Protein AF-A0A3A4YTL7-F1 (afdb_monomer)

Secondary structure (DSSP, 8-state):
---S-SS----HHHHHHHHHHHHHHHHHHHHHHHHHHHHHHHHHT-TTSHHHHHHHHHHHHHHHHHHHS-TTSHHHHHHHHHHHHHHHHHHHHHHHHHHSSS-PPPTTHHHHHHHHHHHHHHHHHHHHHHHHHHHHHHHHHHHH--

Structure (mmCIF, N/CA/C/O backbone):
data_AF-A0A3A4YTL7-F1
#
_entry.id   AF-A0A3A4YTL7-F1
#
loop_
_atom_site.group_PDB
_atom_site.id
_atom_site.type_symbol
_atom_site.label_atom_id
_atom_site.label_alt_id
_atom_site.label_comp_id
_atom_site.label_asym_id
_atom_site.label_entity_id
_atom_site.label_seq_id
_atom_site.pdbx_PDB_ins_code
_atom_site.Cartn_x
_atom_site.Cartn_y
_atom_site.Cartn_z
_atom_site.occupancy
_atom_site.B_iso_or_equiv
_atom_site.auth_seq_id
_atom_site.auth_comp_id
_atom_site.auth_asym_id
_atom_site.auth_atom_id
_atom_site.pdbx_PDB_model_num
ATOM 1 N N . MET A 1 1 ? 16.744 -13.773 -14.427 1.00 38.44 1 MET A N 1
ATOM 2 C CA . MET A 1 1 ? 15.787 -13.956 -13.316 1.00 38.44 1 MET A CA 1
ATOM 3 C C . MET A 1 1 ? 14.440 -13.480 -13.818 1.00 38.44 1 MET A C 1
ATOM 5 O O . MET A 1 1 ? 14.291 -12.290 -14.053 1.00 38.44 1 MET A O 1
ATOM 9 N N . GLY A 1 2 ? 13.539 -14.405 -14.153 1.00 38.12 2 GLY A N 1
ATOM 10 C CA . GLY A 1 2 ? 12.247 -14.048 -14.737 1.00 38.12 2 GLY A CA 1
ATOM 11 C C . GLY A 1 2 ? 11.439 -13.233 -13.739 1.00 38.12 2 GLY A C 1
ATOM 12 O O . GLY A 1 2 ? 11.325 -13.642 -12.583 1.00 38.12 2 GLY A O 1
ATOM 13 N N . LEU A 1 3 ? 10.910 -12.087 -14.178 1.00 46.84 3 LEU A N 1
ATOM 14 C CA . LEU A 1 3 ? 9.823 -11.418 -13.473 1.00 46.84 3 LEU A CA 1
ATOM 15 C C . LEU A 1 3 ? 8.812 -12.497 -13.082 1.00 46.84 3 LEU A C 1
ATOM 17 O O . LEU A 1 3 ? 8.418 -13.297 -13.932 1.00 46.84 3 LEU A O 1
ATOM 21 N N . GLY A 1 4 ? 8.527 -12.583 -11.781 1.00 47.72 4 GLY A N 1
ATOM 22 C CA . GLY A 1 4 ? 7.763 -13.668 -11.179 1.00 47.72 4 GLY A CA 1
ATOM 23 C C . GLY A 1 4 ? 6.532 -14.024 -12.003 1.00 47.72 4 GLY A C 1
ATOM 24 O O . GLY A 1 4 ? 5.932 -13.150 -12.626 1.00 47.72 4 GLY A O 1
ATOM 25 N N . SER A 1 5 ? 6.216 -15.322 -12.016 1.00 46.78 5 SER A N 1
ATOM 26 C CA . SER A 1 5 ? 5.080 -15.945 -12.699 1.00 46.78 5 SER A CA 1
ATOM 27 C C . SER A 1 5 ? 3.946 -14.961 -12.987 1.00 46.78 5 SER A C 1
ATOM 29 O O . SER A 1 5 ? 3.479 -14.296 -12.063 1.00 46.78 5 SER A O 1
ATOM 31 N N . ALA A 1 6 ? 3.482 -14.945 -14.236 1.00 54.69 6 ALA A N 1
ATOM 32 C CA . ALA A 1 6 ? 2.361 -14.191 -14.805 1.00 54.69 6 ALA A CA 1
ATOM 33 C C . ALA A 1 6 ? 0.988 -14.360 -14.097 1.00 54.69 6 ALA A C 1
ATOM 35 O O . ALA A 1 6 ? -0.069 -14.136 -14.682 1.00 54.69 6 ALA A O 1
ATOM 36 N N . VAL A 1 7 ? 0.989 -14.807 -12.846 1.00 62.38 7 VAL A N 1
ATOM 37 C CA . VAL A 1 7 ? -0.162 -15.047 -11.999 1.00 62.38 7 VAL A CA 1
ATOM 38 C C . VAL A 1 7 ? -0.387 -13.796 -11.143 1.00 62.38 7 VAL A C 1
ATOM 40 O O . VAL A 1 7 ? 0.536 -13.354 -10.449 1.00 62.38 7 VAL A O 1
ATOM 43 N N . PRO A 1 8 ? -1.592 -13.203 -11.164 1.00 67.38 8 PRO A N 1
ATOM 44 C CA . PRO A 1 8 ? -1.922 -12.100 -10.275 1.00 67.38 8 PRO A CA 1
ATOM 45 C C . PRO A 1 8 ? -1.794 -12.567 -8.822 1.00 67.38 8 PRO A C 1
ATOM 47 O O . PRO A 1 8 ? -2.476 -13.493 -8.392 1.00 67.38 8 PRO A O 1
ATOM 50 N N . ASN A 1 9 ? -0.895 -11.927 -8.076 1.00 82.00 9 ASN A N 1
ATOM 51 C CA . ASN A 1 9 ? -0.659 -12.211 -6.665 1.00 82.00 9 ASN A CA 1
ATOM 52 C C . ASN A 1 9 ? -1.158 -11.046 -5.803 1.00 82.00 9 ASN A C 1
ATOM 54 O O . ASN A 1 9 ? -1.129 -9.886 -6.230 1.00 82.00 9 ASN A O 1
ATOM 58 N N . ILE A 1 10 ? -1.598 -11.373 -4.593 1.00 85.94 10 ILE A N 1
ATOM 59 C CA . ILE A 1 10 ? -2.079 -10.424 -3.596 1.00 85.94 10 ILE A CA 1
ATOM 60 C C . ILE A 1 10 ? -0.893 -9.598 -3.108 1.00 85.94 10 ILE A C 1
ATOM 62 O O . ILE A 1 10 ? 0.115 -10.137 -2.648 1.00 85.94 10 ILE A O 1
ATOM 66 N N . ASP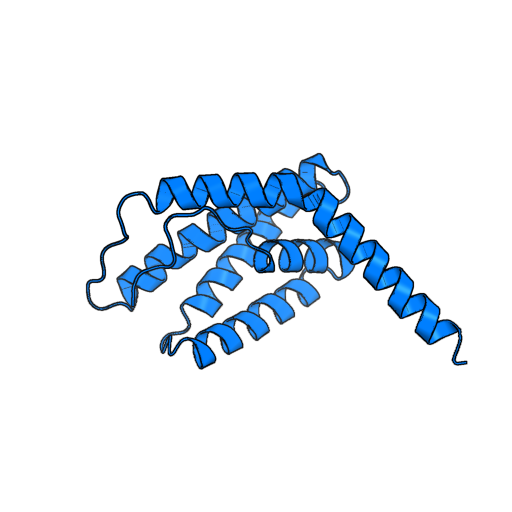 A 1 11 ? -1.016 -8.277 -3.176 1.00 89.81 11 ASP A N 1
ATOM 67 C CA . ASP A 1 11 ? -0.012 -7.383 -2.618 1.00 89.81 11 ASP A CA 1
ATOM 68 C C . ASP A 1 11 ? -0.275 -7.171 -1.122 1.00 89.81 11 ASP A C 1
ATOM 70 O O . ASP A 1 11 ? -0.904 -6.205 -0.680 1.00 89.81 11 ASP A O 1
ATOM 74 N N . VAL A 1 12 ? 0.232 -8.120 -0.338 1.00 90.38 12 VAL A N 1
ATOM 75 C C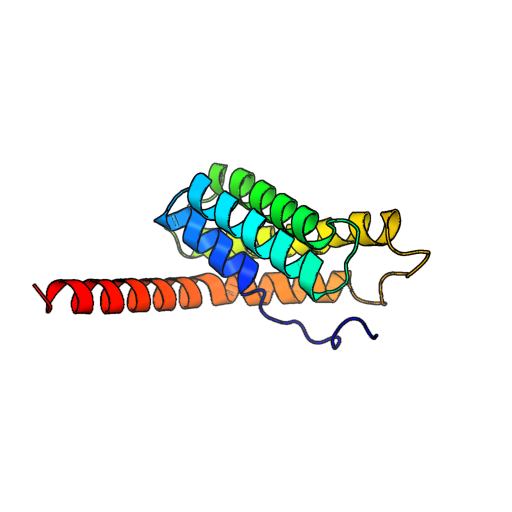A . VAL A 1 12 ? 0.131 -8.115 1.126 1.00 90.38 12 VAL A CA 1
ATOM 76 C C . VAL A 1 12 ? 0.789 -6.872 1.726 1.00 90.38 12 VAL A C 1
ATOM 78 O O . VAL A 1 12 ? 0.330 -6.357 2.741 1.00 90.38 12 VAL A O 1
ATOM 81 N N . VAL A 1 13 ? 1.837 -6.341 1.097 1.00 92.06 13 VAL A N 1
ATOM 82 C CA . VAL A 1 13 ? 2.564 -5.192 1.642 1.00 92.06 13 VAL A CA 1
ATOM 83 C C . VAL A 1 13 ? 1.759 -3.905 1.488 1.00 92.06 13 VAL A C 1
ATOM 85 O O . VAL A 1 13 ? 1.674 -3.128 2.438 1.00 92.06 13 VAL A O 1
ATOM 88 N N . ALA A 1 14 ? 1.116 -3.688 0.339 1.00 92.06 14 ALA A N 1
ATOM 89 C CA . ALA A 1 14 ? 0.187 -2.571 0.172 1.00 92.06 14 ALA A CA 1
ATOM 90 C C . ALA A 1 14 ? -1.009 -2.673 1.127 1.00 92.06 14 ALA A C 1
ATOM 92 O O . ALA A 1 14 ? -1.429 -1.662 1.692 1.00 92.06 14 ALA A O 1
ATOM 93 N N . LEU A 1 15 ? -1.511 -3.891 1.359 1.00 94.12 15 LEU A N 1
ATOM 94 C CA . LEU A 1 15 ? -2.572 -4.149 2.331 1.00 94.12 15 LEU A CA 1
ATOM 95 C C . LEU A 1 15 ? -2.130 -3.763 3.751 1.00 94.12 15 LEU A C 1
ATOM 97 O O . LEU A 1 15 ? -2.846 -3.025 4.428 1.00 94.12 15 LEU A O 1
ATOM 101 N N . ILE A 1 16 ? -0.935 -4.185 4.180 1.00 94.06 16 ILE A N 1
ATOM 102 C CA . ILE A 1 16 ? -0.381 -3.827 5.494 1.00 94.06 16 ILE A CA 1
ATOM 103 C C . ILE A 1 16 ? -0.135 -2.317 5.597 1.00 94.06 16 ILE A C 1
ATOM 105 O O . ILE A 1 16 ? -0.476 -1.735 6.623 1.00 94.06 16 ILE A O 1
ATOM 109 N N . MET A 1 17 ? 0.379 -1.658 4.550 1.00 94.88 17 MET A N 1
ATOM 110 C CA . MET A 1 17 ? 0.537 -0.195 4.538 1.00 94.88 17 MET A CA 1
ATOM 111 C C . MET A 1 17 ? -0.802 0.513 4.764 1.00 94.88 17 MET A C 1
ATOM 113 O O . MET A 1 17 ? -0.908 1.356 5.651 1.00 94.88 17 MET A O 1
ATOM 117 N N . CYS A 1 18 ? -1.850 0.129 4.029 1.00 94.56 18 CYS A N 1
ATOM 118 C CA . CYS A 1 18 ? -3.181 0.714 4.205 1.00 94.56 18 CYS A CA 1
ATOM 119 C C . CYS A 1 18 ? -3.744 0.448 5.612 1.00 94.56 18 CYS A C 1
ATOM 121 O O . CYS A 1 18 ? -4.370 1.327 6.204 1.00 94.56 18 CYS A O 1
ATOM 123 N N . TYR A 1 19 ? -3.499 -0.739 6.172 1.00 94.62 19 TYR A N 1
ATOM 124 C CA . TYR A 1 19 ? -3.918 -1.072 7.532 1.00 94.62 19 TYR A CA 1
ATOM 125 C C . TYR A 1 19 ? -3.167 -0.250 8.593 1.00 94.62 19 TYR A C 1
ATOM 127 O O . TYR A 1 19 ? -3.790 0.296 9.508 1.00 94.62 19 TYR A O 1
ATOM 135 N N . MET A 1 20 ? -1.843 -0.111 8.465 1.00 94.25 20 MET A N 1
ATOM 136 C CA . MET A 1 20 ? -1.049 0.747 9.348 1.00 94.25 20 MET A CA 1
ATOM 137 C C . MET A 1 20 ? -1.494 2.201 9.238 1.00 94.25 20 MET A C 1
ATOM 139 O O . MET A 1 20 ? -1.653 2.864 10.258 1.00 94.25 20 MET A O 1
ATOM 143 N N . PHE A 1 21 ? -1.796 2.673 8.029 1.00 94.62 21 PHE A N 1
ATOM 144 C CA . PHE A 1 21 ? -2.360 4.000 7.827 1.00 94.62 21 PHE A CA 1
ATOM 145 C C . PHE A 1 21 ? -3.696 4.172 8.568 1.00 94.62 21 PHE A C 1
ATOM 147 O O . PHE A 1 21 ? -3.870 5.149 9.293 1.00 94.62 21 PHE A O 1
ATOM 154 N N . LEU A 1 22 ? -4.608 3.202 8.453 1.00 93.69 22 LEU A N 1
ATOM 155 C CA . LEU A 1 22 ? -5.909 3.228 9.127 1.00 93.69 22 LEU A CA 1
ATOM 156 C C . LEU A 1 22 ? -5.784 3.228 10.662 1.00 93.69 22 LEU A C 1
ATOM 158 O O . LEU A 1 22 ? -6.507 3.960 11.335 1.00 93.69 22 LEU A O 1
ATOM 162 N N . ARG A 1 23 ? -4.909 2.390 11.234 1.00 92.69 23 ARG A N 1
ATOM 163 C CA . ARG A 1 23 ? -4.845 2.160 12.692 1.00 92.69 23 ARG A CA 1
ATOM 164 C C . ARG A 1 23 ? -3.788 2.982 13.430 1.00 92.69 23 ARG A C 1
ATOM 166 O O . ARG A 1 23 ? -3.964 3.233 14.619 1.00 92.69 23 ARG A O 1
ATOM 173 N N . GLY A 1 24 ? -2.699 3.352 12.766 1.00 87.25 24 GLY A N 1
ATOM 174 C CA . GLY A 1 24 ? -1.557 4.078 13.334 1.00 87.25 24 GLY A CA 1
ATOM 175 C C . GLY A 1 24 ? -1.245 5.398 12.624 1.00 87.25 24 GLY A C 1
ATOM 176 O O . GLY A 1 24 ? -0.276 6.071 12.977 1.00 87.25 24 GLY A O 1
ATOM 177 N N . GLY A 1 25 ? -2.036 5.780 11.618 1.00 92.31 25 GLY A N 1
ATOM 178 C CA . GLY A 1 25 ? -1.885 7.035 10.888 1.00 92.31 25 GLY A CA 1
ATOM 179 C C . GLY A 1 25 ? -0.712 7.056 9.905 1.00 92.31 25 GLY A C 1
ATOM 180 O O . GLY A 1 25 ? 0.044 6.091 9.749 1.00 92.31 25 GLY A O 1
ATOM 181 N N . ALA A 1 26 ? -0.549 8.211 9.254 1.00 92.38 26 ALA A N 1
ATOM 182 C CA . ALA A 1 26 ? 0.431 8.438 8.192 1.00 92.38 26 ALA A CA 1
ATOM 183 C C . ALA A 1 26 ? 1.872 8.103 8.602 1.00 92.38 26 ALA A C 1
ATOM 185 O O . ALA A 1 26 ? 2.588 7.459 7.842 1.00 92.38 26 ALA A O 1
ATOM 186 N N . VAL A 1 27 ? 2.283 8.496 9.813 1.00 94.12 27 VAL A N 1
ATOM 187 C CA . VAL A 1 27 ? 3.658 8.296 10.300 1.00 94.12 27 VAL A CA 1
ATOM 188 C C . VAL A 1 27 ? 3.993 6.810 10.411 1.00 94.12 27 VAL A C 1
ATOM 190 O O . VAL A 1 27 ? 5.037 6.385 9.924 1.00 94.12 27 VAL A O 1
ATOM 193 N N . SER A 1 28 ? 3.099 6.001 10.987 1.00 93.75 28 SER A N 1
ATOM 194 C CA . SER A 1 28 ? 3.336 4.559 11.136 1.00 93.75 28 SER A CA 1
ATOM 195 C C . SER A 1 28 ? 3.470 3.856 9.780 1.00 93.75 28 SER A C 1
ATOM 197 O O . SER A 1 28 ? 4.399 3.077 9.569 1.00 93.75 28 SER A O 1
ATOM 199 N N . SER A 1 29 ? 2.599 4.208 8.827 1.00 94.25 29 SER A N 1
ATOM 200 C CA . SER A 1 29 ? 2.650 3.686 7.464 1.00 94.25 29 SER A CA 1
ATOM 201 C C . SER A 1 29 ? 3.908 4.143 6.726 1.00 94.25 29 SER A C 1
ATOM 203 O O . SER A 1 29 ? 4.457 3.374 5.942 1.00 94.25 29 SER A O 1
ATOM 205 N N . ALA A 1 30 ? 4.374 5.371 6.969 1.00 94.94 30 ALA A N 1
ATOM 206 C CA . ALA A 1 30 ? 5.584 5.906 6.355 1.00 94.94 30 ALA A CA 1
ATOM 207 C C . ALA A 1 30 ? 6.839 5.184 6.847 1.00 94.94 30 ALA A C 1
ATOM 209 O O . ALA A 1 30 ? 7.649 4.741 6.035 1.00 94.94 30 ALA A O 1
ATOM 210 N N . VAL A 1 31 ? 6.968 5.000 8.164 1.00 96.25 31 VAL A N 1
ATOM 211 C CA . VAL A 1 31 ? 8.085 4.256 8.765 1.00 96.25 31 VAL A CA 1
ATOM 212 C C . VAL A 1 31 ? 8.116 2.821 8.239 1.00 96.25 31 VAL A C 1
ATOM 214 O O . VAL A 1 31 ? 9.179 2.332 7.861 1.00 96.25 31 VAL A O 1
ATOM 217 N N . PHE A 1 32 ? 6.955 2.167 8.142 1.00 95.12 32 PHE A N 1
ATOM 218 C CA . PHE A 1 32 ? 6.856 0.822 7.580 1.00 95.12 32 PHE A CA 1
ATOM 219 C C . PHE A 1 32 ? 7.251 0.772 6.098 1.00 95.12 32 PHE A C 1
ATOM 221 O O . PHE A 1 32 ? 8.068 -0.064 5.716 1.00 95.12 32 PHE A O 1
ATOM 228 N N . ALA A 1 33 ? 6.727 1.684 5.273 1.00 94.56 33 ALA A N 1
ATOM 229 C CA . ALA A 1 33 ? 7.049 1.763 3.848 1.00 94.56 33 ALA A CA 1
ATOM 230 C C . ALA A 1 33 ? 8.550 2.003 3.610 1.00 94.56 33 ALA A C 1
ATOM 232 O O . ALA A 1 33 ? 9.155 1.337 2.770 1.00 94.56 33 ALA A O 1
ATOM 233 N N . MET A 1 34 ? 9.164 2.909 4.379 1.00 94.12 34 MET A N 1
ATOM 234 C CA . MET A 1 34 ? 10.598 3.189 4.287 1.00 94.12 34 MET A CA 1
ATOM 235 C C . MET A 1 34 ? 11.443 2.003 4.750 1.00 94.12 34 MET A C 1
ATOM 237 O O . MET A 1 34 ? 12.364 1.597 4.045 1.00 94.12 34 MET A O 1
ATOM 241 N N . GLY A 1 35 ? 11.122 1.429 5.911 1.00 93.88 35 GLY A N 1
ATOM 242 C CA . GLY A 1 35 ? 11.868 0.302 6.466 1.00 93.88 35 GLY A CA 1
ATOM 243 C C . GLY A 1 35 ? 11.810 -0.918 5.554 1.00 93.88 35 GLY A C 1
ATOM 244 O O . GLY A 1 35 ? 12.845 -1.475 5.191 1.00 93.88 35 GLY A O 1
ATOM 245 N N . LEU A 1 36 ? 10.609 -1.298 5.117 1.00 93.00 36 LEU A N 1
ATOM 246 C CA . LEU A 1 36 ? 10.432 -2.447 4.238 1.00 93.00 36 LEU A CA 1
ATOM 247 C C . LEU A 1 36 ? 10.997 -2.199 2.836 1.00 93.00 36 LEU A C 1
ATOM 249 O O . LEU A 1 36 ? 11.506 -3.129 2.218 1.00 93.00 36 LEU A O 1
ATOM 253 N N . GLY A 1 37 ? 10.954 -0.956 2.356 1.00 91.00 37 GLY A N 1
ATOM 254 C CA . GLY A 1 37 ? 11.608 -0.554 1.117 1.00 91.00 37 GLY A CA 1
ATOM 255 C C . GLY A 1 37 ? 13.109 -0.722 1.141 1.00 91.00 37 GLY A C 1
ATOM 256 O O . GLY A 1 37 ? 13.649 -1.407 0.278 1.00 91.00 37 GLY A O 1
ATOM 257 N N . LEU A 1 38 ? 13.755 -0.197 2.177 1.00 91.12 38 LEU A N 1
ATOM 258 C CA . LEU A 1 38 ? 15.192 -0.346 2.371 1.00 91.12 38 LEU A CA 1
ATOM 259 C C . LEU A 1 38 ? 15.592 -1.825 2.483 1.00 91.12 38 LEU A C 1
ATOM 261 O O . LEU A 1 38 ? 16.537 -2.265 1.834 1.00 91.12 38 LEU A O 1
ATOM 265 N N . VAL A 1 39 ? 14.850 -2.605 3.277 1.00 92.06 39 VAL A N 1
ATOM 266 C CA . VAL A 1 39 ? 15.075 -4.050 3.421 1.00 92.06 39 VAL A CA 1
ATOM 267 C C . VAL A 1 39 ? 14.921 -4.749 2.068 1.00 92.06 39 VAL A C 1
ATOM 269 O O . VAL A 1 39 ? 15.791 -5.526 1.681 1.00 92.06 39 VAL A O 1
ATOM 272 N N . ALA A 1 40 ? 13.862 -4.451 1.314 1.00 88.69 40 ALA A N 1
ATOM 273 C CA . ALA A 1 40 ? 13.643 -5.038 -0.003 1.00 88.69 40 ALA A CA 1
ATOM 274 C C . ALA A 1 40 ? 14.767 -4.688 -0.989 1.00 88.69 40 ALA A C 1
ATOM 276 O O . ALA A 1 40 ? 15.213 -5.569 -1.722 1.00 88.69 40 ALA A O 1
ATOM 277 N N . ASP A 1 41 ? 15.267 -3.452 -0.987 1.00 88.06 41 ASP A N 1
ATOM 278 C CA . ASP A 1 41 ? 16.401 -3.053 -1.828 1.00 88.06 41 ASP A CA 1
ATOM 279 C C . ASP A 1 41 ? 17.693 -3.795 -1.443 1.00 88.06 41 ASP A C 1
ATOM 281 O O . ASP A 1 41 ? 18.369 -4.330 -2.322 1.00 88.06 41 ASP A O 1
ATOM 285 N N . ILE A 1 42 ? 17.992 -3.931 -0.142 1.00 87.69 42 ILE A N 1
ATOM 286 C CA . ILE A 1 42 ? 19.168 -4.674 0.349 1.00 87.69 42 ILE A CA 1
ATOM 287 C C . ILE A 1 42 ? 19.106 -6.151 -0.069 1.00 87.69 42 ILE A C 1
ATOM 289 O O . ILE A 1 42 ? 20.080 -6.686 -0.597 1.00 87.69 42 ILE A O 1
ATOM 293 N N . TYR A 1 43 ? 17.968 -6.819 0.150 1.00 85.06 43 TYR A N 1
ATOM 294 C CA . TYR A 1 43 ? 17.835 -8.260 -0.102 1.00 85.06 43 TYR A CA 1
ATOM 295 C C . TYR A 1 43 ? 17.653 -8.620 -1.578 1.00 85.06 43 TYR A C 1
ATOM 297 O O . TYR A 1 43 ? 18.026 -9.717 -1.989 1.00 85.06 43 TYR A O 1
ATOM 305 N N . SER A 1 44 ? 17.075 -7.731 -2.386 1.00 78.25 44 SER A N 1
ATOM 306 C CA . SER A 1 44 ? 16.867 -7.989 -3.817 1.00 78.25 44 SER A CA 1
ATOM 307 C C . SER A 1 44 ? 18.137 -7.827 -4.656 1.00 78.25 44 SER A C 1
ATOM 309 O O . SER A 1 44 ? 18.122 -8.158 -5.841 1.00 78.25 44 SER A O 1
ATOM 311 N N . GLY A 1 45 ? 19.216 -7.284 -4.077 1.00 69.31 45 GLY A N 1
ATOM 312 C CA . GLY A 1 45 ? 20.348 -6.776 -4.852 1.00 69.31 45 GLY A CA 1
ATOM 313 C C . GLY A 1 45 ? 19.976 -5.554 -5.705 1.00 69.31 45 GLY A C 1
ATOM 314 O O . GLY A 1 45 ? 20.730 -5.182 -6.604 1.00 69.31 45 GLY A O 1
ATOM 315 N N . GLY A 1 46 ? 18.812 -4.942 -5.447 1.00 60.97 46 GLY A N 1
ATOM 316 C CA . GLY A 1 46 ? 18.292 -3.751 -6.110 1.00 60.97 46 GLY A CA 1
ATOM 317 C C . GLY A 1 46 ? 19.088 -2.520 -5.696 1.00 60.97 46 GLY A C 1
ATOM 318 O O . GLY A 1 46 ? 18.656 -1.736 -4.858 1.00 60.97 46 GLY A O 1
ATOM 319 N N . GLY A 1 47 ? 20.273 -2.357 -6.282 1.00 60.03 47 GLY A N 1
ATOM 320 C CA . GLY A 1 47 ? 21.299 -1.393 -5.869 1.00 60.03 47 GLY A CA 1
ATOM 321 C C . GLY A 1 47 ? 20.964 0.100 -5.983 1.00 60.03 47 GLY A C 1
ATOM 322 O O . GLY A 1 47 ? 21.876 0.914 -5.887 1.00 60.03 47 GLY A O 1
ATOM 323 N N . HIS A 1 48 ? 19.704 0.495 -6.177 1.00 72.31 48 HIS A N 1
ATOM 324 C CA . HIS A 1 48 ? 19.342 1.884 -6.486 1.00 72.31 48 HIS A CA 1
ATOM 325 C C . HIS A 1 48 ? 18.089 2.416 -5.779 1.00 72.31 48 HIS A C 1
ATOM 327 O O . HIS A 1 48 ? 17.625 3.504 -6.111 1.00 72.31 48 HIS A O 1
ATOM 333 N N . GLY A 1 49 ? 17.537 1.700 -4.795 1.00 82.19 49 GLY A N 1
ATOM 334 C CA . GLY A 1 49 ? 16.378 2.217 -4.057 1.00 82.19 49 GLY A CA 1
ATOM 335 C C . GLY A 1 49 ? 15.045 2.070 -4.805 1.00 82.19 49 GLY A C 1
ATOM 336 O O . GLY A 1 49 ? 14.105 2.821 -4.543 1.00 82.19 49 GLY A O 1
ATOM 337 N N . ILE A 1 50 ? 14.964 1.168 -5.791 1.00 85.25 50 ILE A N 1
ATOM 338 C CA . ILE A 1 50 ? 13.791 1.005 -6.669 1.00 85.25 50 ILE A CA 1
ATOM 339 C C . ILE A 1 50 ? 12.580 0.547 -5.853 1.00 85.25 50 ILE A C 1
ATOM 341 O O . ILE A 1 50 ? 11.465 1.043 -6.054 1.00 85.25 50 ILE A O 1
ATOM 345 N N . PHE A 1 51 ? 12.786 -0.385 -4.921 1.00 86.00 51 PHE A N 1
ATOM 346 C CA . PHE A 1 51 ? 11.712 -0.867 -4.068 1.00 86.00 51 PHE A CA 1
ATOM 347 C C . PHE A 1 51 ? 11.289 0.213 -3.080 1.00 86.00 51 PHE A C 1
ATOM 349 O O . PHE A 1 51 ? 10.091 0.476 -2.975 1.00 86.00 51 PHE A O 1
ATOM 356 N N . LEU A 1 52 ? 12.236 0.893 -2.428 1.00 89.56 52 LEU A N 1
ATOM 357 C CA . LEU A 1 52 ? 11.957 2.039 -1.566 1.00 89.56 52 LEU A CA 1
ATOM 358 C C . LEU A 1 52 ? 11.113 3.096 -2.283 1.00 89.56 52 LEU A C 1
ATOM 360 O O . LEU A 1 52 ? 10.078 3.507 -1.758 1.00 89.56 52 LEU A O 1
ATOM 364 N N . LEU A 1 53 ? 11.494 3.481 -3.502 1.00 88.31 53 LEU A N 1
ATOM 365 C CA . LEU A 1 53 ? 10.737 4.442 -4.298 1.00 88.31 53 LEU A CA 1
ATOM 366 C C . LEU A 1 53 ? 9.321 3.930 -4.607 1.00 88.31 53 LEU A C 1
ATOM 368 O O . LEU A 1 53 ? 8.350 4.659 -4.410 1.00 88.31 53 LEU A O 1
ATOM 372 N N . SER A 1 54 ? 9.181 2.668 -5.023 1.00 89.88 54 SER A N 1
ATOM 373 C CA . SER A 1 54 ? 7.878 2.041 -5.290 1.00 89.88 54 SER A CA 1
ATOM 374 C C . SER A 1 54 ? 6.958 2.058 -4.058 1.00 89.88 54 SER A C 1
ATOM 376 O O . SER A 1 54 ? 5.773 2.387 -4.177 1.00 89.88 54 SER A O 1
ATOM 378 N N . TYR A 1 55 ? 7.484 1.776 -2.861 1.00 91.50 55 TYR A N 1
ATOM 379 C CA . TYR A 1 55 ? 6.711 1.855 -1.617 1.00 91.50 55 TYR A CA 1
ATOM 380 C C . TYR A 1 55 ? 6.343 3.288 -1.228 1.00 91.50 55 TYR A C 1
ATOM 382 O O . TYR A 1 55 ? 5.234 3.518 -0.747 1.00 91.50 55 TYR A O 1
ATOM 390 N N . LEU A 1 56 ? 7.224 4.261 -1.470 1.00 91.69 56 LEU A N 1
ATOM 391 C CA . LEU A 1 56 ? 6.917 5.677 -1.247 1.00 91.69 56 LEU A CA 1
ATOM 392 C C . LEU A 1 56 ? 5.834 6.187 -2.208 1.00 91.69 56 LEU A C 1
ATOM 394 O O . LEU A 1 56 ? 4.946 6.925 -1.782 1.00 91.69 56 LEU A O 1
ATOM 398 N N . PHE A 1 57 ? 5.838 5.746 -3.470 1.00 91.38 57 PHE A N 1
ATOM 399 C CA . PHE A 1 57 ? 4.739 6.015 -4.403 1.00 91.38 57 PHE A CA 1
ATOM 400 C C . PHE A 1 57 ? 3.422 5.427 -3.899 1.00 91.38 57 PHE A C 1
ATOM 402 O O . PHE A 1 57 ? 2.403 6.117 -3.897 1.00 91.38 57 PHE A O 1
ATOM 409 N N . ALA A 1 58 ? 3.443 4.178 -3.427 1.00 92.94 58 ALA A N 1
ATOM 410 C CA . ALA A 1 58 ? 2.272 3.539 -2.838 1.00 92.94 58 ALA A CA 1
ATOM 411 C C . ALA A 1 58 ? 1.731 4.347 -1.648 1.00 92.94 58 ALA A C 1
ATOM 413 O O . ALA A 1 58 ? 0.536 4.625 -1.586 1.00 92.94 58 ALA A O 1
ATOM 414 N N . LEU A 1 59 ? 2.615 4.779 -0.743 1.00 94.31 59 LEU A N 1
ATOM 415 C CA . LEU A 1 59 ? 2.276 5.614 0.407 1.00 94.31 59 LEU A CA 1
ATOM 416 C C . LEU A 1 59 ? 1.668 6.959 -0.015 1.00 94.31 59 LEU A C 1
ATOM 418 O O . LEU A 1 59 ? 0.646 7.360 0.538 1.00 94.31 59 LEU A O 1
ATOM 422 N N . GLY A 1 60 ? 2.255 7.638 -1.003 1.00 92.38 60 GLY A N 1
ATOM 423 C CA . GLY A 1 60 ? 1.693 8.867 -1.571 1.00 92.38 60 GLY A CA 1
ATOM 424 C C . GLY A 1 60 ? 0.297 8.638 -2.154 1.00 92.38 60 GLY A C 1
ATOM 425 O O . GLY A 1 60 ? -0.618 9.422 -1.907 1.00 92.38 60 GLY A O 1
ATOM 426 N N . GLY A 1 61 ? 0.106 7.513 -2.845 1.00 92.44 61 GLY A N 1
ATOM 427 C CA . GLY A 1 61 ? -1.195 7.071 -3.337 1.00 92.44 61 GLY A CA 1
ATOM 428 C C . GLY A 1 61 ? -2.218 6.864 -2.222 1.00 92.44 61 GLY A C 1
ATOM 429 O O . GLY A 1 61 ? -3.339 7.352 -2.332 1.00 92.44 61 GLY A O 1
ATOM 430 N N . ILE A 1 62 ? -1.826 6.203 -1.130 1.00 94.31 62 ILE A N 1
ATOM 431 C CA . ILE A 1 62 ? -2.674 6.001 0.054 1.00 94.31 62 ILE A CA 1
ATOM 432 C C . ILE A 1 62 ? -3.051 7.344 0.680 1.00 94.31 62 ILE A C 1
ATOM 434 O O . ILE A 1 62 ? -4.226 7.567 0.959 1.00 94.31 62 ILE A O 1
ATOM 438 N N . LEU A 1 63 ? -2.082 8.247 0.862 1.00 93.75 63 LEU A N 1
ATOM 439 C CA . LEU A 1 63 ? -2.306 9.578 1.432 1.00 93.75 63 LEU A CA 1
ATOM 440 C C . LEU A 1 63 ? -3.322 10.375 0.617 1.00 93.75 63 LEU A C 1
ATOM 442 O O . LEU A 1 63 ? -4.249 10.941 1.188 1.00 93.75 63 LEU A O 1
ATOM 446 N N . VAL A 1 64 ? -3.178 10.387 -0.709 1.00 92.94 64 VAL A N 1
ATOM 447 C CA . VAL A 1 64 ? -4.118 11.075 -1.601 1.00 92.94 64 VAL A CA 1
ATOM 448 C C . VAL A 1 64 ? -5.484 10.390 -1.584 1.00 92.94 64 VAL A C 1
ATOM 450 O O . VAL A 1 64 ? -6.503 11.064 -1.461 1.00 92.94 64 VAL A O 1
ATOM 453 N N . ALA A 1 65 ? -5.532 9.058 -1.657 1.00 91.75 65 ALA A N 1
ATOM 454 C CA . ALA A 1 65 ? -6.783 8.301 -1.661 1.00 91.75 65 ALA A CA 1
ATOM 455 C C . ALA A 1 65 ? -7.587 8.497 -0.370 1.00 91.75 65 ALA A C 1
ATOM 457 O O . ALA A 1 65 ? -8.804 8.662 -0.426 1.00 91.75 65 ALA A O 1
ATOM 458 N N . ALA A 1 66 ? -6.907 8.527 0.776 1.00 89.44 66 ALA A N 1
ATOM 459 C CA . ALA A 1 66 ? -7.516 8.704 2.089 1.00 89.44 66 ALA A CA 1
ATOM 460 C C . ALA A 1 66 ? -8.163 10.085 2.292 1.00 89.44 66 ALA A C 1
ATOM 462 O O . ALA A 1 66 ? -8.989 10.235 3.186 1.00 89.44 66 ALA A O 1
ATOM 463 N N . ILE A 1 67 ? -7.823 11.086 1.469 1.00 89.94 67 ILE A N 1
ATOM 464 C CA . ILE A 1 67 ? -8.508 12.390 1.475 1.00 89.94 67 ILE A CA 1
ATOM 465 C C . ILE A 1 67 ? -9.923 12.255 0.897 1.00 89.94 67 ILE A C 1
ATOM 467 O O . ILE A 1 67 ? -10.846 12.924 1.356 1.00 89.94 67 ILE A O 1
ATOM 471 N N . PHE A 1 68 ? -10.101 11.395 -0.109 1.00 90.38 68 PHE A N 1
ATOM 472 C CA . PHE A 1 68 ? -11.363 11.252 -0.840 1.00 90.38 68 PHE A CA 1
ATOM 473 C C . PHE A 1 68 ? -12.208 10.058 -0.382 1.00 90.38 68 PHE A C 1
ATOM 475 O O . PHE A 1 68 ? -13.413 10.032 -0.629 1.00 90.38 68 PHE A O 1
ATOM 482 N N . LEU A 1 69 ? -11.589 9.051 0.237 1.00 91.31 69 LEU A N 1
ATOM 483 C CA . LEU A 1 69 ? -12.202 7.761 0.540 1.00 91.31 69 LEU A CA 1
ATOM 484 C C . LEU A 1 69 ? -12.066 7.420 2.022 1.00 91.31 69 LEU A C 1
ATOM 486 O O . LEU A 1 69 ? -10.986 7.507 2.597 1.00 91.31 69 LEU A O 1
ATOM 490 N N . ASP A 1 70 ? -13.159 6.945 2.616 1.00 88.06 70 ASP A N 1
ATOM 491 C CA . ASP A 1 70 ? -13.184 6.523 4.014 1.00 88.06 70 ASP A CA 1
ATOM 492 C C . ASP A 1 70 ? -12.692 5.073 4.180 1.00 88.06 70 ASP A C 1
ATOM 494 O O . ASP A 1 70 ? -13.388 4.120 3.818 1.00 88.06 70 ASP A O 1
ATOM 498 N N . LEU A 1 71 ? -11.505 4.896 4.770 1.00 85.00 71 LEU A N 1
ATOM 499 C CA . LEU A 1 71 ? -10.920 3.579 5.055 1.00 85.00 71 LEU A CA 1
ATOM 500 C C . LEU A 1 71 ? -11.636 2.813 6.188 1.00 85.00 71 LEU A C 1
ATOM 502 O O . LEU A 1 71 ? -11.371 1.621 6.373 1.00 85.00 71 LEU A O 1
ATOM 506 N N . TYR A 1 72 ? -12.536 3.441 6.948 1.00 88.19 72 TYR A N 1
ATOM 507 C CA . TYR A 1 72 ? -13.363 2.728 7.928 1.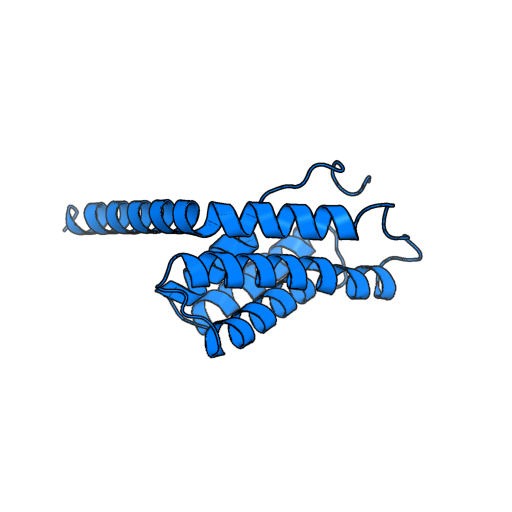00 88.19 72 TYR A CA 1
ATOM 508 C C . TYR A 1 72 ? -14.512 1.971 7.261 1.00 88.19 72 TYR A C 1
ATOM 510 O O . TYR A 1 72 ? -14.999 0.980 7.809 1.00 88.19 72 TYR A O 1
ATOM 518 N N . HIS A 1 73 ? -14.926 2.392 6.065 1.00 91.62 73 HIS A N 1
ATOM 519 C CA . HIS A 1 73 ? -15.972 1.716 5.316 1.00 91.62 73 HIS A CA 1
ATOM 520 C C . HIS A 1 73 ? -15.370 0.641 4.392 1.00 91.62 73 HIS A C 1
ATOM 522 O O . HIS A 1 73 ? -14.402 0.922 3.680 1.00 91.62 73 HIS A O 1
ATOM 528 N N . PRO A 1 74 ? -15.948 -0.575 4.297 1.00 91.12 74 PRO A N 1
ATOM 529 C CA . PRO A 1 74 ? -15.386 -1.659 3.480 1.00 91.12 74 PRO A CA 1
ATOM 530 C C . PRO A 1 74 ? -15.229 -1.285 2.002 1.00 91.12 74 PRO A C 1
ATOM 532 O O . PRO A 1 74 ? -14.281 -1.710 1.350 1.00 91.12 74 PRO A O 1
ATOM 535 N N . LYS A 1 75 ? -16.118 -0.437 1.466 1.00 91.62 75 LYS A N 1
ATOM 536 C CA . LYS A 1 75 ? -15.985 0.081 0.096 1.00 91.62 75 LYS A CA 1
ATOM 537 C C . LYS A 1 75 ? -14.741 0.955 -0.064 1.00 91.62 75 LYS A C 1
ATOM 539 O O . LYS A 1 75 ? -14.030 0.804 -1.051 1.00 91.62 75 LYS A O 1
ATOM 544 N N . GLY A 1 76 ? -14.456 1.834 0.896 1.00 91.75 76 GLY A N 1
ATOM 545 C CA . GLY A 1 76 ? -13.258 2.668 0.849 1.00 91.75 76 GLY A CA 1
ATOM 546 C C . GLY A 1 76 ? -11.983 1.844 1.016 1.00 91.75 76 GLY A C 1
ATOM 547 O O . GLY A 1 76 ? -11.031 2.075 0.280 1.00 91.75 76 GLY A O 1
ATOM 548 N N . GLN A 1 77 ? -11.991 0.804 1.858 1.00 93.44 77 GLN A N 1
ATOM 549 C CA . GLN A 1 77 ? -10.872 -0.148 1.969 1.00 93.44 77 GLN A CA 1
ATOM 550 C C . GLN A 1 77 ? -10.540 -0.804 0.626 1.00 93.44 77 GLN A C 1
ATOM 552 O O . GLN A 1 77 ? -9.376 -0.823 0.227 1.00 93.44 77 GLN A O 1
ATOM 557 N N . ILE A 1 78 ? -11.562 -1.282 -0.094 1.00 94.50 78 ILE A N 1
ATOM 558 C CA . ILE A 1 78 ? -11.392 -1.896 -1.417 1.00 94.50 78 ILE A CA 1
ATOM 559 C C . ILE A 1 78 ? -10.730 -0.911 -2.386 1.00 94.50 78 ILE A C 1
ATOM 561 O O . ILE A 1 78 ? -9.731 -1.254 -3.017 1.00 94.50 78 ILE A O 1
ATOM 565 N N . PHE A 1 79 ? -11.256 0.313 -2.492 1.00 93.94 79 PHE A N 1
ATOM 566 C CA . PHE A 1 79 ? -10.745 1.306 -3.441 1.00 93.94 79 PHE A CA 1
ATOM 567 C C . PHE A 1 79 ? -9.349 1.821 -3.084 1.00 93.94 79 PHE A C 1
ATOM 569 O O . PHE A 1 79 ? -8.507 1.957 -3.972 1.00 93.94 79 PHE A O 1
ATOM 576 N N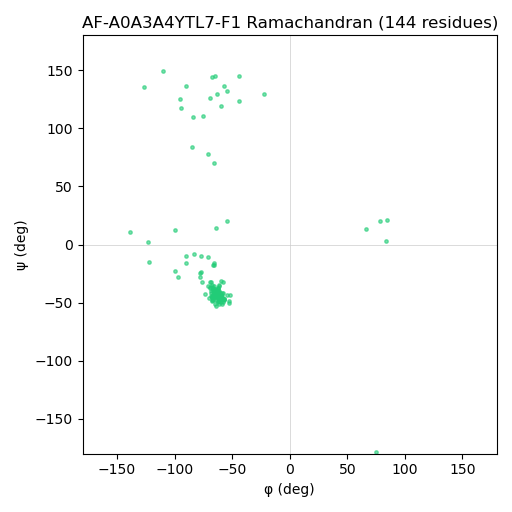 . VAL A 1 80 ? -9.083 2.084 -1.804 1.00 94.25 80 VAL A N 1
ATOM 577 C CA . VAL A 1 80 ? -7.778 2.583 -1.352 1.00 94.25 80 VAL A CA 1
ATOM 578 C C . VAL A 1 80 ? -6.703 1.522 -1.565 1.00 94.25 80 VAL A C 1
ATOM 580 O O . VAL A 1 80 ? -5.656 1.838 -2.126 1.00 94.25 80 VAL A O 1
ATOM 583 N N . VAL A 1 81 ? -6.968 0.259 -1.210 1.00 94.69 81 VAL A N 1
ATOM 584 C CA . VAL A 1 81 ? -6.008 -0.832 -1.446 1.00 94.69 81 VAL A CA 1
ATOM 585 C C . VAL A 1 81 ? -5.822 -1.082 -2.940 1.00 94.69 81 VAL A C 1
ATOM 587 O O . VAL A 1 81 ? -4.685 -1.198 -3.391 1.00 94.69 81 VAL A O 1
ATOM 590 N N . PHE A 1 82 ? -6.900 -1.093 -3.730 1.00 94.69 82 PHE A N 1
ATOM 591 C CA . PHE A 1 82 ? -6.806 -1.191 -5.189 1.00 94.69 82 PHE A CA 1
ATOM 592 C C . PHE A 1 82 ? -5.866 -0.122 -5.766 1.00 94.69 82 PHE A C 1
ATOM 594 O O . PHE A 1 82 ? -4.941 -0.443 -6.521 1.00 94.69 82 PHE A O 1
ATOM 601 N N . LEU A 1 83 ? -6.073 1.141 -5.384 1.00 93.50 83 LEU A N 1
ATOM 602 C CA . LEU A 1 83 ? -5.294 2.258 -5.903 1.00 93.50 83 LEU A CA 1
ATOM 603 C C . LEU A 1 83 ? -3.844 2.209 -5.410 1.00 93.50 83 LEU A C 1
ATOM 605 O O . LEU A 1 83 ? -2.931 2.426 -6.202 1.00 93.50 83 LEU A O 1
ATOM 609 N N . ALA A 1 84 ? -3.617 1.852 -4.144 1.00 93.62 84 ALA A N 1
ATOM 610 C CA . ALA A 1 84 ? -2.282 1.694 -3.576 1.00 93.62 84 ALA A CA 1
ATOM 611 C C . ALA A 1 84 ? -1.460 0.636 -4.325 1.00 93.62 84 ALA A C 1
ATOM 613 O O . ALA A 1 84 ? -0.315 0.894 -4.696 1.00 93.62 84 ALA A O 1
ATOM 614 N N . VAL A 1 85 ? -2.051 -0.532 -4.605 1.00 93.31 85 VAL A N 1
ATOM 615 C CA . VAL A 1 85 ? -1.389 -1.608 -5.364 1.00 93.31 85 VAL A CA 1
ATOM 616 C C . VAL A 1 85 ? -1.114 -1.179 -6.798 1.00 93.31 85 VAL A C 1
ATOM 618 O O . VAL A 1 85 ? -0.032 -1.441 -7.328 1.00 93.31 85 VAL A O 1
ATOM 621 N N . LEU A 1 86 ? -2.069 -0.485 -7.421 1.00 91.31 86 LEU A N 1
ATOM 622 C CA . LEU A 1 86 ? -1.916 -0.017 -8.794 1.00 91.31 86 LEU A CA 1
ATOM 623 C C . LEU A 1 86 ? -0.786 1.013 -8.896 1.00 91.31 86 LEU A C 1
ATOM 625 O O . LEU A 1 86 ? 0.130 0.837 -9.695 1.00 91.31 86 LEU A O 1
ATOM 629 N N . ILE A 1 87 ? -0.810 2.039 -8.043 1.00 90.94 87 ILE A N 1
ATOM 630 C CA . ILE A 1 87 ? 0.214 3.089 -7.992 1.00 90.94 87 ILE A CA 1
ATOM 631 C C . ILE A 1 87 ? 1.580 2.494 -7.677 1.00 90.94 87 ILE A C 1
ATOM 633 O O . ILE A 1 87 ? 2.559 2.871 -8.310 1.00 90.94 87 ILE A O 1
ATOM 637 N N . ARG A 1 88 ? 1.664 1.536 -6.752 1.00 89.44 88 ARG A N 1
ATOM 638 C CA . ARG A 1 88 ? 2.928 0.880 -6.421 1.00 89.44 88 ARG A CA 1
ATOM 639 C C . ARG A 1 88 ? 3.551 0.175 -7.623 1.00 89.44 88 ARG A C 1
ATOM 641 O O . ARG A 1 88 ? 4.746 0.333 -7.878 1.00 89.44 88 ARG A O 1
ATOM 648 N N . ARG A 1 89 ? 2.750 -0.627 -8.333 1.00 86.75 89 ARG A N 1
ATOM 649 C CA . ARG A 1 89 ? 3.198 -1.384 -9.510 1.00 86.75 89 ARG A CA 1
ATOM 650 C C . ARG A 1 89 ? 3.578 -0.444 -10.652 1.00 86.75 89 ARG A C 1
ATOM 652 O O . ARG A 1 89 ? 4.612 -0.640 -11.276 1.00 86.75 89 ARG A O 1
ATOM 659 N N . LEU A 1 90 ? 2.815 0.628 -10.862 1.00 83.00 90 LEU A N 1
ATOM 660 C CA . LEU A 1 90 ? 3.169 1.670 -11.829 1.00 83.00 90 LEU A CA 1
ATOM 661 C C . LEU A 1 90 ? 4.434 2.438 -11.424 1.00 83.00 90 LEU A C 1
ATOM 663 O O . LEU A 1 90 ? 5.285 2.678 -12.269 1.00 83.00 90 LEU A O 1
ATOM 667 N N . GLY A 1 91 ? 4.611 2.760 -10.142 1.00 78.25 91 GLY A N 1
ATOM 668 C CA . GLY A 1 91 ? 5.803 3.431 -9.613 1.00 78.25 91 GLY A CA 1
ATOM 669 C C . GLY A 1 91 ? 7.080 2.593 -9.715 1.00 78.25 91 GLY A C 1
ATOM 670 O O . GLY A 1 91 ? 8.180 3.131 -9.629 1.00 78.25 91 GLY A O 1
ATOM 671 N N . LEU A 1 92 ? 6.950 1.285 -9.951 1.00 77.31 92 LEU A N 1
ATOM 672 C CA . LEU A 1 92 ? 8.072 0.387 -10.209 1.00 77.31 92 LEU A CA 1
ATOM 673 C C . LEU A 1 92 ? 8.596 0.527 -11.654 1.00 77.31 92 LEU A C 1
ATOM 675 O O . LEU A 1 92 ? 9.775 0.280 -11.895 1.00 77.31 92 LEU A O 1
ATOM 679 N N . VAL A 1 93 ? 7.761 0.986 -12.598 1.00 76.38 93 VAL A N 1
ATOM 680 C CA . VAL A 1 93 ? 8.124 1.145 -14.019 1.00 76.38 93 VAL A CA 1
ATOM 681 C C . VAL A 1 93 ? 9.227 2.194 -14.231 1.00 76.38 93 VAL A C 1
ATOM 683 O O . VAL A 1 93 ? 10.253 1.826 -14.800 1.00 76.38 93 VAL A O 1
ATOM 686 N N . PRO A 1 94 ? 9.123 3.445 -13.727 1.00 70.31 94 PRO A N 1
ATOM 687 C CA . PRO A 1 94 ? 10.198 4.430 -13.868 1.00 70.31 94 PRO A CA 1
ATOM 688 C C . PRO A 1 94 ? 11.500 3.982 -13.202 1.00 70.31 94 PRO A C 1
ATOM 690 O O . PRO A 1 94 ? 12.582 4.273 -13.700 1.00 70.31 94 PRO A O 1
ATOM 693 N N . GLY A 1 95 ? 11.403 3.261 -12.079 1.00 68.81 95 GLY A N 1
ATOM 694 C CA . G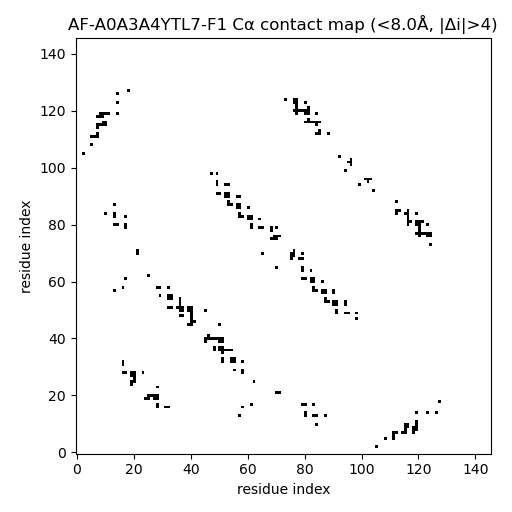LY A 1 95 ? 12.570 2.720 -11.385 1.00 68.81 95 GLY A CA 1
ATOM 695 C C . GLY A 1 95 ? 13.284 1.641 -12.199 1.00 68.81 95 GLY A C 1
ATOM 696 O O . GLY A 1 95 ? 14.511 1.620 -12.242 1.00 68.81 95 GLY A O 1
ATOM 697 N N . LEU A 1 96 ? 12.536 0.783 -12.897 1.00 72.38 96 LEU A N 1
ATOM 698 C CA . LEU A 1 96 ? 13.120 -0.176 -13.830 1.00 72.38 96 LEU A CA 1
ATOM 699 C C . LEU A 1 96 ? 13.727 0.522 -15.048 1.00 72.38 96 LEU A C 1
ATOM 701 O O . LEU A 1 96 ? 14.848 0.195 -15.404 1.00 72.38 96 LEU A O 1
ATOM 705 N N . GLU A 1 97 ? 13.063 1.503 -15.655 1.00 70.94 97 GLU A N 1
ATOM 706 C CA . GLU A 1 97 ? 13.627 2.190 -16.827 1.00 70.94 97 GLU A CA 1
ATOM 707 C C . GLU A 1 97 ? 14.879 3.017 -16.499 1.00 70.94 97 GLU A C 1
ATOM 709 O O . GLU A 1 97 ? 15.820 3.049 -17.289 1.00 70.94 97 GLU A O 1
ATOM 714 N N . ALA A 1 98 ? 14.917 3.664 -15.331 1.00 69.56 98 ALA A N 1
ATOM 715 C CA . ALA A 1 98 ? 16.038 4.514 -14.934 1.00 69.56 98 ALA A CA 1
ATOM 716 C C . ALA A 1 98 ? 17.277 3.722 -14.483 1.00 69.56 98 ALA A C 1
ATOM 718 O O . ALA A 1 98 ? 18.400 4.191 -14.666 1.00 69.56 98 ALA A O 1
ATOM 719 N N . PHE A 1 99 ? 17.087 2.544 -13.876 1.00 67.75 99 PHE A N 1
ATOM 720 C CA . PHE A 1 99 ? 18.165 1.816 -13.194 1.00 67.75 99 PHE A CA 1
ATOM 721 C C . PHE A 1 99 ? 18.410 0.396 -13.717 1.00 67.75 99 PHE A C 1
ATOM 723 O O . PHE A 1 99 ? 19.455 -0.185 -13.425 1.00 67.75 99 PHE A O 1
ATOM 730 N N . SER A 1 100 ? 17.491 -0.177 -14.496 1.00 65.00 100 SER A N 1
ATOM 731 C CA . SER A 1 100 ? 17.703 -1.453 -15.178 1.00 65.00 100 SER A CA 1
ATOM 732 C C . SER A 1 100 ? 18.210 -1.176 -16.584 1.00 65.00 100 SER A C 1
ATOM 734 O O . SER A 1 100 ? 17.523 -0.548 -17.382 1.00 65.00 100 SER A O 1
ATOM 736 N N . SER A 1 101 ? 19.421 -1.631 -16.900 1.00 58.72 101 SER A N 1
ATOM 737 C CA . SER A 1 101 ? 20.103 -1.402 -18.180 1.00 58.72 101 SER A CA 1
ATOM 738 C C . SER A 1 101 ? 19.391 -2.077 -19.372 1.00 58.72 101 SER A C 1
ATOM 740 O O . SER A 1 101 ? 19.890 -3.052 -19.929 1.00 58.72 101 SER A O 1
ATOM 742 N N . GLY A 1 102 ? 18.217 -1.577 -19.766 1.00 57.56 102 GLY A N 1
ATOM 743 C CA . GLY A 1 102 ? 17.464 -2.023 -20.941 1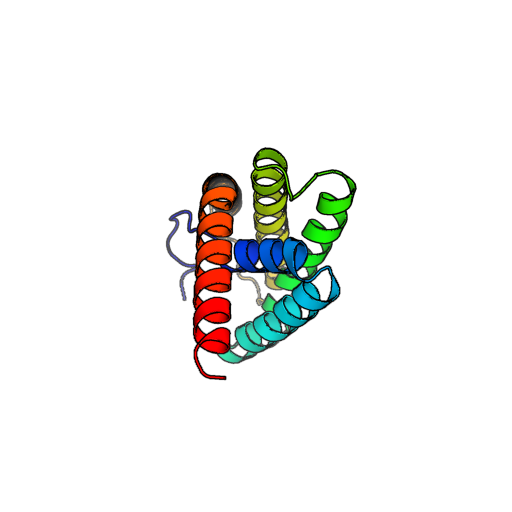.00 57.56 102 GLY A CA 1
ATOM 744 C C . GLY A 1 102 ? 16.553 -3.240 -20.739 1.00 57.56 102 GLY A C 1
ATOM 745 O O . GLY A 1 102 ? 16.207 -3.888 -21.724 1.00 57.56 102 GLY A O 1
ATOM 746 N N . GLN A 1 103 ? 16.144 -3.581 -19.508 1.00 63.59 103 GLN A N 1
ATOM 747 C CA . GLN A 1 103 ? 15.106 -4.608 -19.329 1.00 63.59 103 GLN A CA 1
ATOM 748 C C . GLN A 1 103 ? 13.733 -4.037 -19.686 1.00 63.59 103 GLN A C 1
ATOM 750 O O . GLN A 1 103 ? 13.183 -3.206 -18.966 1.00 63.59 103 GLN A O 1
ATOM 755 N N . SER A 1 104 ? 13.167 -4.517 -20.790 1.00 65.62 104 SER A N 1
ATOM 756 C CA . SER A 1 104 ? 11.788 -4.231 -21.171 1.00 65.62 104 SER A CA 1
ATOM 757 C C . SER A 1 104 ? 10.805 -4.872 -20.191 1.00 65.62 104 SER A C 1
ATOM 759 O O . SER A 1 104 ? 11.015 -5.999 -19.731 1.00 65.62 104 SER A O 1
ATOM 761 N N . LEU A 1 105 ? 9.693 -4.184 -19.924 1.00 70.00 105 LEU A N 1
ATOM 762 C CA . LEU A 1 105 ? 8.576 -4.775 -19.194 1.00 70.00 105 LEU A CA 1
ATOM 763 C C . LEU A 1 105 ? 8.080 -6.034 -19.924 1.00 70.00 105 LEU A C 1
ATOM 765 O O . LEU A 1 105 ? 7.939 -6.011 -21.148 1.00 70.00 105 LEU A O 1
ATOM 769 N N . PRO A 1 106 ? 7.792 -7.127 -19.200 1.00 73.69 106 PRO A N 1
ATOM 770 C CA . PRO A 1 106 ? 7.231 -8.318 -19.814 1.00 73.69 106 PRO A CA 1
ATOM 771 C C . PRO A 1 106 ? 5.834 -8.020 -20.371 1.00 73.69 106 PRO A C 1
ATOM 773 O O . PRO A 1 106 ? 5.061 -7.246 -19.790 1.00 73.69 106 PRO A O 1
ATOM 776 N N . GLU A 1 107 ? 5.498 -8.654 -21.495 1.00 75.12 107 GLU A N 1
ATOM 777 C CA . GLU A 1 107 ? 4.176 -8.532 -22.108 1.00 75.12 107 GLU A CA 1
ATOM 778 C C . GLU A 1 107 ? 3.076 -8.887 -21.095 1.00 75.12 107 GLU A C 1
ATOM 780 O O . GLU A 1 107 ? 3.154 -9.880 -20.371 1.00 75.12 107 GLU A O 1
ATOM 785 N N . GLY A 1 108 ? 2.049 -8.039 -21.000 1.00 79.69 108 GLY A N 1
ATOM 786 C CA . GLY A 1 108 ? 0.941 -8.227 -20.059 1.00 79.69 108 GLY A CA 1
ATOM 787 C C . GLY A 1 108 ? 1.179 -7.716 -18.630 1.00 79.69 108 GLY A C 1
ATOM 788 O O . GLY A 1 108 ? 0.267 -7.831 -17.809 1.00 79.69 108 GLY A O 1
ATOM 789 N N . TYR A 1 109 ? 2.325 -7.089 -18.324 1.00 81.44 109 TYR A N 1
ATOM 790 C CA . TYR A 1 109 ? 2.612 -6.525 -16.992 1.00 81.44 109 TYR A CA 1
ATOM 791 C C . TYR A 1 109 ? 1.502 -5.597 -16.467 1.00 81.44 109 TYR A C 1
ATOM 793 O O . TYR A 1 109 ? 1.102 -5.691 -15.304 1.00 81.44 109 TYR A O 1
ATOM 801 N N . ILE A 1 110 ? 0.965 -4.722 -17.323 1.00 82.81 110 ILE A N 1
ATOM 802 C CA . ILE A 1 110 ? -0.102 -3.782 -16.946 1.00 82.81 110 ILE A CA 1
ATOM 803 C C . ILE A 1 110 ? -1.399 -4.527 -16.623 1.00 82.81 110 ILE A C 1
ATOM 805 O O . ILE A 1 110 ? -1.988 -4.301 -15.567 1.00 82.81 110 ILE A O 1
ATOM 809 N N . THR A 1 111 ? -1.813 -5.468 -17.473 1.00 85.19 111 THR A N 1
ATOM 810 C CA . THR A 1 111 ? -3.019 -6.281 -17.257 1.00 85.19 111 THR A CA 1
ATOM 811 C C . THR A 1 111 ? -2.926 -7.076 -15.956 1.00 85.19 111 THR A C 1
ATOM 813 O O . THR A 1 111 ? -3.871 -7.099 -15.168 1.00 85.19 111 THR A O 1
ATOM 816 N N . MET A 1 112 ? -1.763 -7.670 -15.679 1.00 84.81 112 MET A N 1
ATOM 817 C CA . MET A 1 112 ? -1.513 -8.392 -14.429 1.00 84.81 112 MET A CA 1
ATOM 818 C C . MET A 1 112 ? -1.488 -7.461 -13.221 1.00 84.81 112 MET A C 1
ATOM 820 O O . MET A 1 112 ? -1.942 -7.843 -12.145 1.00 84.81 112 MET A O 1
ATOM 824 N N . SER A 1 113 ? -0.990 -6.237 -13.394 1.00 86.19 113 SER A N 1
ATOM 825 C CA . SER A 1 113 ? -0.992 -5.228 -12.338 1.00 86.19 113 SER A CA 1
ATOM 826 C C . SER A 1 113 ? -2.412 -4.825 -11.967 1.00 86.19 113 SER A C 1
ATOM 828 O O . SER A 1 113 ? -2.742 -4.824 -10.786 1.00 86.19 113 SER A O 1
ATOM 830 N N . VAL A 1 114 ? -3.276 -4.592 -12.958 1.00 90.00 114 VAL A N 1
ATOM 831 C CA . VAL A 1 114 ? -4.701 -4.321 -12.726 1.00 90.00 114 VAL A CA 1
ATOM 832 C C . VAL A 1 114 ? -5.378 -5.514 -12.051 1.00 90.00 114 VAL A C 1
ATOM 834 O O . VAL A 1 114 ? -6.056 -5.331 -11.042 1.00 90.00 114 VAL A O 1
ATOM 837 N N . ALA A 1 115 ? -5.160 -6.738 -12.543 1.00 90.31 115 ALA A N 1
ATOM 838 C CA . ALA A 1 115 ? -5.743 -7.942 -11.951 1.00 90.31 115 ALA A CA 1
ATOM 839 C C . ALA A 1 115 ? -5.309 -8.141 -10.486 1.00 90.31 115 ALA A C 1
ATOM 841 O O . ALA A 1 115 ? -6.142 -8.422 -9.623 1.00 90.31 115 ALA A O 1
ATOM 8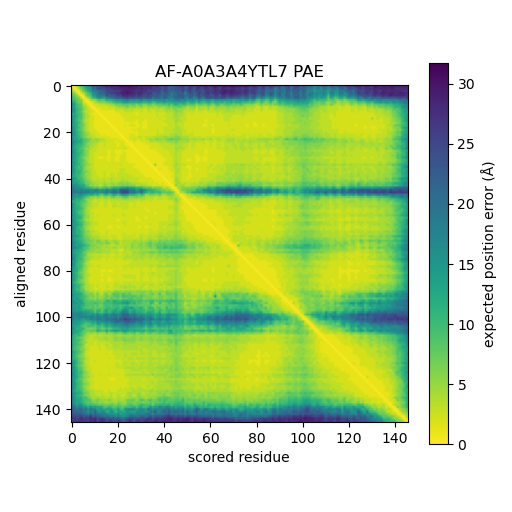42 N N . ALA A 1 116 ? -4.026 -7.930 -10.183 1.00 90.00 116 ALA A N 1
ATOM 843 C CA . ALA A 1 116 ? -3.501 -7.985 -8.823 1.00 90.00 116 ALA A CA 1
ATOM 844 C C . ALA A 1 116 ? -4.092 -6.890 -7.921 1.00 90.00 116 ALA A C 1
ATOM 846 O O . ALA A 1 116 ? -4.405 -7.165 -6.760 1.00 90.00 116 ALA A O 1
ATOM 847 N N . SER A 1 117 ? -4.287 -5.674 -8.440 1.00 91.56 117 SER A N 1
ATOM 848 C CA . SER A 1 117 ? -4.942 -4.589 -7.704 1.00 91.56 117 SER A CA 1
ATOM 849 C C . SER A 1 117 ? -6.397 -4.913 -7.387 1.00 91.56 117 SER A C 1
ATOM 851 O O . SER A 1 117 ? -6.826 -4.702 -6.254 1.00 91.56 117 SER A O 1
ATOM 853 N N . VAL A 1 118 ? -7.153 -5.459 -8.348 1.00 93.62 118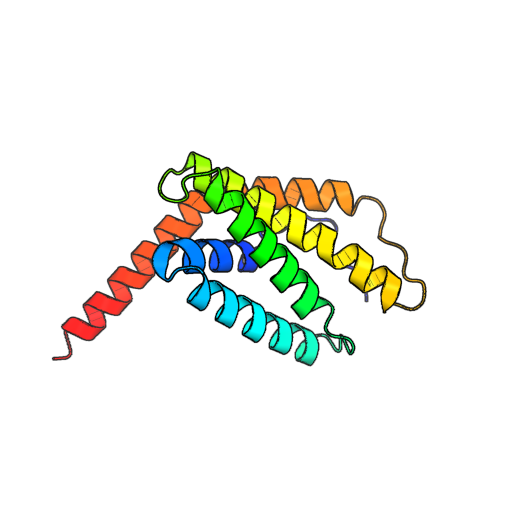 VAL A N 1
ATOM 854 C CA . VAL A 1 118 ? -8.551 -5.876 -8.131 1.00 93.62 118 VAL A CA 1
ATOM 855 C C . VAL A 1 118 ? -8.621 -6.965 -7.065 1.00 93.62 118 VAL A C 1
ATOM 857 O O . VAL A 1 118 ? -9.390 -6.839 -6.113 1.00 93.62 118 VAL A O 1
ATOM 860 N N . LEU A 1 119 ? -7.787 -8.002 -7.187 1.00 93.12 119 LEU A N 1
ATOM 861 C CA . LEU A 1 119 ? -7.751 -9.107 -6.231 1.00 93.12 119 LEU A CA 1
ATOM 862 C C . LEU A 1 119 ? -7.402 -8.620 -4.817 1.00 93.12 119 LEU A C 1
ATOM 864 O O . LEU A 1 119 ? -8.081 -8.971 -3.854 1.00 93.12 119 LEU A O 1
ATOM 868 N N . SER A 1 120 ? -6.377 -7.775 -4.697 1.00 92.75 120 SER A N 1
ATOM 869 C CA . SER A 1 120 ? -5.936 -7.231 -3.406 1.00 92.75 120 SER A CA 1
ATOM 870 C C . SER A 1 120 ? -6.982 -6.301 -2.791 1.00 92.75 120 SER A C 1
ATOM 872 O O . SER A 1 120 ? -7.222 -6.368 -1.589 1.00 92.75 120 SER A O 1
ATOM 874 N N . GLY A 1 121 ? -7.639 -5.472 -3.608 1.00 93.19 121 GLY A N 1
ATOM 875 C CA . GLY A 1 121 ? -8.725 -4.600 -3.168 1.00 93.19 121 GLY A CA 1
ATOM 876 C C . GLY A 1 121 ? -9.914 -5.396 -2.637 1.00 93.19 121 GLY A C 1
ATOM 877 O O . GLY A 1 121 ? -10.371 -5.142 -1.528 1.00 93.19 121 GLY A O 1
ATOM 878 N N . LEU A 1 122 ? -10.381 -6.408 -3.375 1.00 94.31 122 LEU A N 1
ATOM 879 C CA . LEU A 1 122 ? -11.503 -7.255 -2.946 1.00 94.31 122 LEU A CA 1
ATOM 880 C C . LEU A 1 122 ? -11.215 -8.011 -1.644 1.00 94.31 122 LEU A C 1
ATOM 882 O O . LEU A 1 122 ? -12.116 -8.186 -0.825 1.00 94.31 122 LEU A O 1
ATOM 886 N N . LEU A 1 123 ? -9.967 -8.436 -1.437 1.00 93.25 123 LEU A N 1
ATOM 887 C CA . LEU A 1 123 ? -9.545 -9.132 -0.220 1.00 93.25 123 LEU A CA 1
ATOM 888 C C . LEU A 1 123 ? -9.196 -8.190 0.939 1.00 93.25 123 LEU A C 1
ATOM 890 O O . LEU A 1 123 ? -9.016 -8.663 2.063 1.00 93.25 123 LEU A O 1
ATOM 894 N N . ALA A 1 124 ? -9.136 -6.875 0.711 1.00 93.50 124 ALA A N 1
ATOM 895 C CA . ALA A 1 124 ? -8.751 -5.904 1.730 1.00 93.50 124 ALA A CA 1
ATOM 896 C C . ALA A 1 124 ? -9.628 -5.954 2.993 1.00 93.50 124 ALA A C 1
ATOM 898 O O . ALA A 1 124 ? -9.051 -6.049 4.078 1.00 93.50 124 ALA A O 1
ATOM 899 N N . PRO A 1 125 ? -10.978 -5.977 2.916 1.00 93.38 125 PRO A N 1
ATOM 900 C CA . PRO A 1 125 ? -11.808 -6.011 4.120 1.00 93.38 125 PRO A CA 1
ATOM 901 C C . PRO A 1 125 ? -11.579 -7.275 4.952 1.00 93.38 125 PRO A C 1
ATOM 903 O O . PRO A 1 125 ? -11.538 -7.221 6.180 1.00 93.38 125 PRO A O 1
ATOM 906 N N . PHE A 1 126 ? -11.376 -8.413 4.282 1.00 94.38 126 PHE A N 1
ATOM 907 C CA . PHE A 1 126 ? -11.063 -9.674 4.947 1.00 94.38 126 PHE A CA 1
ATOM 908 C C . PHE A 1 126 ? -9.682 -9.629 5.614 1.00 94.38 126 PHE A C 1
ATOM 910 O O . PHE A 1 126 ? -9.540 -10.019 6.773 1.00 94.38 126 PHE A O 1
ATOM 917 N N . GLY A 1 127 ? -8.674 -9.096 4.918 1.00 92.56 127 GLY A N 1
ATOM 918 C CA . GLY A 1 127 ? -7.337 -8.909 5.478 1.00 92.56 127 GLY A CA 1
ATOM 919 C C . GLY A 1 127 ? -7.338 -7.974 6.689 1.00 92.56 127 GLY A C 1
ATOM 920 O O . GLY A 1 127 ? -6.711 -8.280 7.699 1.00 92.56 127 GLY A O 1
ATOM 921 N N . PHE A 1 128 ? -8.091 -6.875 6.632 1.00 93.81 128 PHE A N 1
ATOM 922 C CA . PHE A 1 128 ? -8.199 -5.918 7.736 1.00 93.81 128 PHE A CA 1
ATOM 923 C C . PHE A 1 128 ? -8.885 -6.547 8.947 1.00 93.81 128 PHE A C 1
ATOM 925 O O . PHE A 1 128 ? -8.400 -6.400 10.066 1.00 93.81 128 PHE A O 1
ATOM 932 N N . TYR A 1 129 ? -9.955 -7.314 8.724 1.00 93.81 129 TYR A N 1
ATOM 933 C CA . TYR A 1 129 ? -10.620 -8.070 9.782 1.00 93.81 129 TYR A CA 1
ATOM 934 C C . TYR A 1 129 ? -9.670 -9.056 10.477 1.00 93.81 129 TYR A C 1
ATOM 936 O O . TYR A 1 129 ? -9.648 -9.139 11.708 1.00 93.81 129 TYR A O 1
ATOM 944 N N . LEU A 1 130 ? -8.861 -9.788 9.705 1.00 93.50 130 LEU A N 1
ATOM 945 C CA . LEU A 1 130 ? -7.889 -10.730 10.258 1.00 93.50 130 LEU A CA 1
ATOM 946 C C . LEU A 1 130 ? -6.808 -10.008 11.078 1.00 93.50 130 LEU A C 1
ATOM 948 O O . LEU A 1 130 ? -6.474 -10.447 12.178 1.00 93.50 130 LEU A O 1
ATOM 952 N N . LEU A 1 131 ? -6.295 -8.882 10.576 1.00 92.75 131 LEU A N 1
ATOM 953 C CA . LEU A 1 131 ? -5.302 -8.066 11.280 1.00 92.75 131 LEU A CA 1
ATOM 954 C C . LEU A 1 131 ? -5.863 -7.445 12.566 1.00 92.75 131 LEU A C 1
ATOM 956 O O . LEU A 1 131 ? -5.163 -7.416 13.580 1.00 92.75 131 LEU A O 1
ATOM 960 N N . ASP A 1 132 ? -7.123 -7.011 12.560 1.00 93.06 132 ASP A N 1
ATOM 961 C CA . ASP A 1 132 ? -7.806 -6.535 13.765 1.00 93.06 132 ASP A CA 1
ATOM 962 C C . ASP A 1 132 ? -7.939 -7.662 14.804 1.00 93.06 132 ASP A C 1
ATOM 964 O O . ASP A 1 132 ? -7.637 -7.455 15.980 1.00 93.06 132 ASP A O 1
ATOM 968 N N . LYS A 1 133 ? -8.318 -8.877 14.380 1.00 92.12 133 LYS A N 1
ATOM 969 C CA . LYS A 1 133 ? -8.383 -10.055 15.265 1.00 92.12 133 LYS A CA 1
ATOM 970 C C . LYS A 1 133 ? -7.029 -10.391 15.885 1.00 92.12 133 LYS A C 1
ATOM 972 O O . LYS A 1 133 ? -6.961 -10.633 17.090 1.00 92.12 133 LYS A O 1
ATOM 977 N N . LEU A 1 134 ? -5.963 -10.372 15.086 1.00 91.81 134 LEU A N 1
ATOM 978 C CA . LEU A 1 134 ? -4.598 -10.597 15.566 1.00 91.81 134 LEU A CA 1
ATOM 979 C C . LEU A 1 134 ? -4.185 -9.528 16.580 1.00 91.81 134 LEU A C 1
ATOM 981 O O . LEU A 1 134 ? -3.686 -9.865 17.651 1.00 91.81 134 LEU A O 1
ATOM 985 N N . LYS A 1 135 ? -4.462 -8.250 16.291 1.00 90.25 135 LYS A N 1
ATOM 986 C CA . LYS A 1 135 ? -4.186 -7.144 17.214 1.00 90.25 135 LYS A CA 1
ATOM 987 C C . LYS A 1 135 ? -4.884 -7.351 18.560 1.00 90.25 135 LYS A C 1
ATOM 989 O O . LYS A 1 135 ? -4.244 -7.209 19.597 1.00 90.25 135 LYS A O 1
ATOM 994 N N . THR A 1 136 ? -6.170 -7.707 18.556 1.00 90.81 136 THR A N 1
ATOM 995 C CA . THR A 1 136 ? -6.917 -7.967 19.796 1.00 90.81 136 THR A CA 1
ATOM 996 C C . THR A 1 136 ? -6.367 -9.168 20.562 1.00 90.81 136 THR A C 1
ATOM 998 O O . THR A 1 136 ? -6.267 -9.092 21.782 1.00 90.81 136 THR A O 1
ATOM 1001 N N . SER A 1 137 ? -5.977 -10.246 19.874 1.00 90.69 137 SER A N 1
ATOM 1002 C CA . SER A 1 137 ? -5.381 -11.426 20.517 1.00 90.69 137 SER A CA 1
ATOM 1003 C C . SER A 1 137 ? -4.073 -11.079 21.229 1.00 90.69 137 SER A C 1
ATOM 1005 O O . SER A 1 137 ? -3.904 -11.416 22.395 1.00 90.69 137 SER A O 1
ATOM 1007 N N . ILE A 1 138 ? -3.185 -10.345 20.552 1.00 88.50 138 ILE A N 1
ATOM 1008 C CA . ILE A 1 138 ? -1.890 -9.925 21.107 1.00 88.50 138 ILE A CA 1
ATOM 1009 C C . ILE A 1 138 ? -2.093 -8.988 22.306 1.00 88.50 138 ILE A C 1
ATOM 1011 O O . ILE A 1 138 ? -1.437 -9.137 23.331 1.00 88.50 138 ILE A O 1
ATOM 1015 N N . SER A 1 139 ? -3.023 -8.031 22.212 1.00 86.62 139 SER A N 1
ATOM 1016 C CA . SER A 1 139 ? -3.320 -7.131 23.334 1.00 86.62 139 SER A CA 1
ATOM 1017 C C . SER A 1 139 ? -3.982 -7.838 24.522 1.00 86.62 139 SER A C 1
ATOM 1019 O O . SER A 1 139 ? -3.759 -7.422 25.653 1.00 86.62 139 SER A O 1
ATOM 1021 N N . GLY A 1 140 ? -4.788 -8.877 24.283 1.00 79.50 140 GLY A N 1
ATOM 1022 C CA . GLY A 1 140 ? -5.403 -9.677 25.345 1.00 79.50 140 GLY A CA 1
ATOM 1023 C C . GLY A 1 140 ? -4.387 -10.519 26.117 1.00 79.50 140 GLY A C 1
ATOM 1024 O O . GLY A 1 140 ? -4.485 -10.611 27.336 1.00 79.50 140 GLY A O 1
ATOM 1025 N N . GLU A 1 141 ? -3.386 -11.066 25.426 1.00 74.19 141 GLU A N 1
ATOM 1026 C CA . GLU A 1 141 ? -2.293 -11.825 26.047 1.00 74.19 141 GLU A CA 1
ATOM 1027 C C . GLU A 1 141 ? -1.426 -10.924 26.940 1.00 74.19 141 GLU A C 1
ATOM 1029 O O . GLU A 1 141 ? -1.221 -11.232 28.110 1.00 74.19 141 GLU A O 1
ATOM 1034 N N . MET A 1 142 ? -1.062 -9.728 26.460 1.00 65.81 142 MET A N 1
ATOM 1035 C CA . MET A 1 142 ? -0.281 -8.764 27.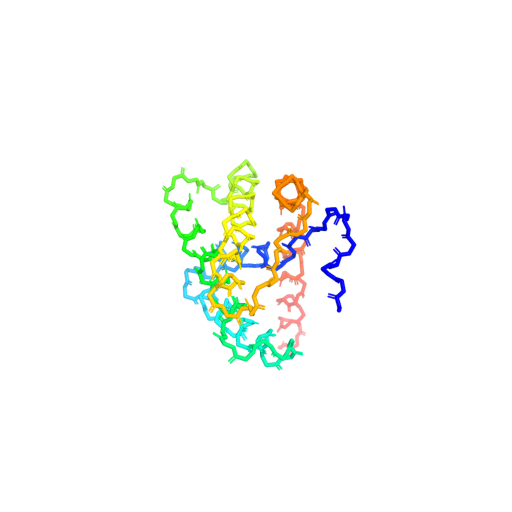255 1.00 65.81 142 MET A CA 1
ATOM 1036 C C . MET A 1 142 ? -1.031 -8.188 28.471 1.00 65.81 142 MET A C 1
ATOM 1038 O O . MET A 1 142 ? -0.401 -7.633 29.367 1.00 65.81 142 MET A O 1
ATOM 1042 N N . ALA A 1 143 ? -2.363 -8.300 28.519 1.00 66.50 143 ALA A N 1
ATOM 1043 C CA . ALA A 1 143 ? -3.173 -7.894 29.670 1.00 66.50 143 ALA A CA 1
ATOM 1044 C C . ALA A 1 143 ? -3.378 -9.025 30.699 1.00 66.50 143 ALA A C 1
ATOM 1046 O O . ALA A 1 143 ? -3.797 -8.747 31.821 1.00 66.50 143 ALA A O 1
ATOM 1047 N N . GLY A 1 144 ? -3.114 -10.282 30.325 1.00 59.62 144 GLY A N 1
ATOM 1048 C CA . GLY A 1 144 ? -3.210 -11.453 31.205 1.00 59.62 144 GLY A CA 1
ATOM 1049 C C . GLY A 1 144 ? -1.916 -11.792 31.954 1.00 59.62 144 GLY A C 1
ATOM 1050 O O . GLY A 1 144 ? -1.946 -12.627 32.852 1.00 59.62 144 GLY A O 1
ATOM 1051 N N . GLU A 1 145 ? -0.799 -11.149 31.602 1.00 55.19 145 GLU A N 1
ATOM 1052 C CA . GLU A 1 145 ? 0.521 -11.331 32.230 1.00 55.19 145 GLU A CA 1
ATOM 1053 C C . GLU A 1 145 ? 0.880 -10.235 33.261 1.00 55.19 145 GLU A C 1
ATOM 1055 O O . GLU A 1 145 ? 2.036 -10.135 33.669 1.00 55.19 145 GLU A O 1
ATOM 1060 N N . SER A 1 146 ? -0.083 -9.398 33.677 1.00 47.19 146 SER A N 1
ATOM 1061 C CA . SER A 1 146 ? 0.106 -8.343 34.697 1.00 47.19 146 SER A CA 1
ATOM 1062 C C . SER A 1 146 ? -0.497 -8.703 36.050 1.00 47.19 146 SER A C 1
ATOM 1064 O O . SER A 1 146 ? -1.672 -9.130 36.074 1.00 47.19 146 SER A O 1
#

Sequence (146 aa):
MGLGSAVPNIDVVALIMCYMFLRGGAVSSAVFAMGLGLVADIYSGGGHGIFLLSYLFALGGILVAAIFLDLYHPKGQIFVVFLAVLIRRLGLVPGLEAFSSGQSLPEGYITMSVAASVLSGLLAPFGFYLLDKLKTSISGEMAGES

Solvent-accessible surface area (backbone atoms only — not comparable to full-atom values): 7649 Å² total; per-residue (Å²): 132,78,79,71,72,96,61,64,56,70,51,61,66,45,46,50,38,53,47,32,31,73,77,58,32,67,66,47,22,48,54,48,29,49,53,52,10,52,50,46,14,67,74,68,66,41,90,76,45,40,46,26,50,12,33,49,39,17,49,52,38,38,58,57,38,55,74,80,36,54,67,89,41,62,68,26,28,22,54,38,34,20,47,16,37,38,39,20,58,56,40,36,50,62,39,37,64,76,72,36,95,77,67,73,82,62,91,60,52,67,61,38,40,52,50,16,11,52,52,30,6,72,44,31,50,60,52,50,52,52,52,52,52,50,53,52,52,56,54,52,54,67,62,70,78,110

Foldseek 3Di:
DDPPDLAQDAPVLLLVLLLCCVPVNLVSSLVSLQVVQVVCCVVVVVVPSLSSQLSVQLSVLLVVLVVVAPCVDLLSQLVSQLRSLLRSLVSSVVSCVVRPPDDDDDPCSNVSSNVNSNVNSVCSVVSSVVVVVVVVVVVVVVVVVD

Mean predicted aligned error: 6.84 Å

Radius of gyration: 16.26 Å; Cα contacts (8 Å, |Δi|>4): 165; chains: 1; bounding box: 37×28×57 Å

pLDDT: mean 84.26, std 13.31, range [38.12, 96.25]